Protein AF-A0A965A9Y6-F1 (afdb_monomer_lite)

Sequence (127 aa):
AKCKNKDELRQAIRKELLTHFDKDRWELRRVRLNALGAGYARPGLSQSLALAQKQGAIGITEMLLPFQKKGWIRRDIDLLATIYWFMGQILGRVLIEMGDEPVSQRKWNEISLEGIMAVTFGDTPKK

Radius of gyration: 15.8 Å; chains: 1; bounding box: 45×27×43 Å

Structure (mmCIF, N/CA/C/O backbone):
data_AF-A0A965A9Y6-F1
#
_entry.id   AF-A0A965A9Y6-F1
#
loop_
_atom_site.group_PDB
_atom_site.id
_atom_site.type_symbol
_atom_site.label_atom_id
_atom_site.label_alt_id
_atom_site.label_comp_id
_atom_site.label_asym_id
_atom_site.label_entity_id
_atom_site.label_seq_id
_atom_site.pdbx_PDB_ins_code
_atom_site.Cartn_x
_atom_site.Cartn_y
_atom_site.Cartn_z
_atom_site.occupancy
_atom_site.B_iso_or_equiv
_atom_site.auth_seq_id
_atom_site.auth_comp_id
_atom_site.auth_asym_id
_atom_site.auth_atom_id
_atom_site.pdbx_PDB_model_num
ATOM 1 N N . ALA A 1 1 ? 2.244 9.591 14.057 1.00 54.47 1 ALA A N 1
ATOM 2 C CA . ALA A 1 1 ? 1.365 10.772 13.883 1.00 54.47 1 ALA A CA 1
ATOM 3 C C . ALA A 1 1 ? 0.572 11.036 15.167 1.00 54.47 1 ALA A C 1
ATOM 5 O O . ALA A 1 1 ? 0.167 10.076 15.808 1.00 54.47 1 ALA A O 1
ATOM 6 N N . LYS A 1 2 ? 0.357 12.297 15.571 1.00 73.81 2 LYS A N 1
ATOM 7 C CA . LYS A 1 2 ? -0.471 12.654 16.746 1.00 73.81 2 LYS A CA 1
ATOM 8 C C . LYS A 1 2 ? -1.934 12.895 16.334 1.00 73.81 2 LYS A C 1
ATOM 10 O O . LYS A 1 2 ? -2.446 13.990 16.529 1.00 73.81 2 LYS A O 1
ATOM 15 N N . CYS A 1 3 ? -2.588 11.906 15.725 1.00 90.06 3 CYS A N 1
ATOM 16 C CA . CYS A 1 3 ? -4.026 12.004 15.449 1.00 90.06 3 CYS A CA 1
ATOM 17 C C . CYS A 1 3 ? -4.789 12.006 16.782 1.00 90.06 3 CYS A C 1
ATOM 19 O O . CYS A 1 3 ? -4.597 11.109 17.611 1.00 90.06 3 CYS A O 1
ATOM 21 N N . LYS A 1 4 ? -5.628 13.018 16.998 1.00 92.94 4 LYS A N 1
ATOM 22 C CA . LYS A 1 4 ? -6.412 13.228 18.223 1.00 92.94 4 LYS A CA 1
ATOM 23 C C . LYS A 1 4 ? -7.740 12.477 18.200 1.00 92.94 4 LYS A C 1
ATOM 25 O O . LYS A 1 4 ? -8.255 12.134 19.260 1.00 92.94 4 LYS A O 1
ATOM 30 N N . ASN A 1 5 ? -8.265 12.178 17.014 1.00 95.56 5 ASN A N 1
ATOM 31 C CA . ASN A 1 5 ? -9.503 11.425 16.815 1.00 95.56 5 ASN A CA 1
ATOM 32 C C . ASN A 1 5 ? -9.426 10.520 15.565 1.00 95.56 5 ASN A C 1
ATOM 34 O O . ASN A 1 5 ? -8.453 10.559 14.804 1.00 95.56 5 ASN A O 1
ATOM 38 N N . LYS A 1 6 ? -10.460 9.686 15.372 1.00 96.00 6 LYS A N 1
ATOM 39 C CA . LYS A 1 6 ? -10.559 8.738 14.250 1.00 96.00 6 LYS A CA 1
ATOM 40 C C . LYS A 1 6 ? -10.604 9.449 12.892 1.00 96.00 6 LYS A C 1
ATOM 42 O O . LYS A 1 6 ? -10.000 8.950 11.947 1.00 96.00 6 LYS A O 1
ATOM 47 N N . ASP A 1 7 ? -11.252 10.605 12.789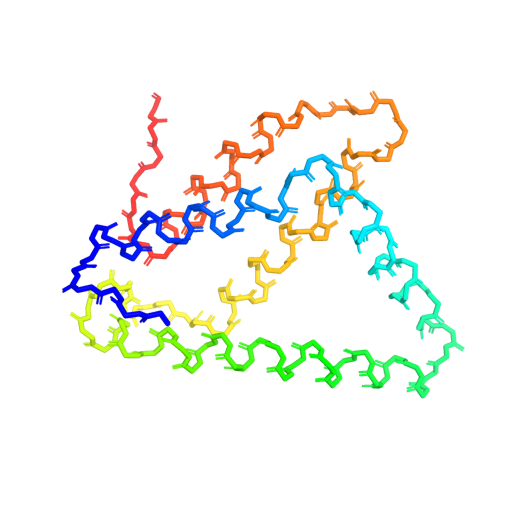 1.00 96.50 7 ASP A N 1
ATOM 48 C CA . ASP A 1 7 ? -11.376 11.332 11.521 1.00 96.50 7 ASP A CA 1
ATOM 49 C C . ASP A 1 7 ? -10.050 11.937 11.065 1.00 96.50 7 ASP A C 1
ATOM 51 O O . ASP A 1 7 ? -9.687 11.814 9.896 1.00 96.50 7 ASP A O 1
ATOM 55 N N . GLU A 1 8 ? -9.259 12.489 11.984 1.00 97.00 8 GLU A N 1
ATOM 56 C CA . GLU A 1 8 ? -7.897 12.942 11.694 1.00 97.00 8 GLU A CA 1
ATOM 57 C C . GLU A 1 8 ? -7.015 11.794 11.190 1.00 97.00 8 GLU A C 1
ATOM 59 O O . GLU A 1 8 ? -6.235 11.979 10.257 1.00 97.00 8 GLU A O 1
ATOM 64 N N . LEU A 1 9 ? -7.150 10.593 11.766 1.00 97.00 9 LEU A N 1
ATOM 65 C CA . LEU A 1 9 ? -6.432 9.409 11.288 1.00 97.00 9 LEU A CA 1
ATOM 66 C C . LEU A 1 9 ? -6.881 9.006 9.879 1.00 97.00 9 LEU A C 1
ATOM 68 O O . LEU A 1 9 ? -6.042 8.718 9.026 1.00 97.00 9 LEU A O 1
ATOM 72 N N . ARG A 1 10 ? -8.192 9.015 9.618 1.00 96.56 10 ARG A N 1
ATOM 73 C CA . ARG A 1 10 ? -8.756 8.732 8.290 1.00 96.56 10 ARG A CA 1
ATOM 74 C C . ARG A 1 10 ? -8.201 9.698 7.247 1.00 96.56 10 ARG A C 1
ATOM 76 O O . ARG A 1 10 ? -7.738 9.257 6.200 1.00 96.56 10 ARG A O 1
ATOM 83 N N . GLN A 1 11 ? -8.189 10.997 7.543 1.00 96.50 11 GLN A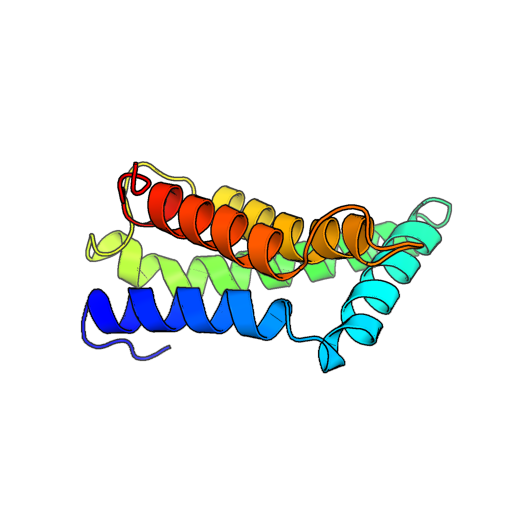 N 1
ATOM 84 C CA . GLN A 1 11 ? -7.631 12.003 6.636 1.00 96.50 11 GLN A CA 1
ATOM 85 C C . GLN A 1 11 ? -6.122 11.837 6.444 1.00 96.50 11 GLN A C 1
ATOM 87 O O . GLN A 1 11 ? -5.640 11.956 5.319 1.00 96.50 11 GLN A O 1
ATOM 92 N N . ALA A 1 12 ? -5.382 11.504 7.505 1.00 96.50 12 ALA A N 1
ATOM 93 C CA . ALA A 1 12 ? -3.949 11.251 7.412 1.00 96.50 12 ALA A CA 1
ATOM 94 C C . ALA A 1 12 ? -3.634 10.066 6.486 1.00 96.50 12 ALA A C 1
ATOM 96 O O . ALA A 1 12 ? -2.802 10.213 5.599 1.00 96.50 12 ALA A O 1
ATOM 97 N N . ILE A 1 13 ? -4.332 8.932 6.624 1.00 96.12 13 ILE A N 1
ATOM 98 C CA . ILE A 1 13 ? -4.123 7.756 5.759 1.00 96.12 13 ILE A CA 1
ATOM 99 C C . ILE A 1 13 ? -4.491 8.062 4.302 1.00 96.12 13 ILE A C 1
ATOM 101 O O . ILE A 1 13 ? -3.742 7.699 3.393 1.00 96.12 13 ILE A O 1
ATOM 105 N N . ARG A 1 14 ? -5.604 8.773 4.063 1.00 96.00 14 ARG A N 1
ATOM 106 C CA . ARG A 1 14 ? -5.989 9.208 2.708 1.00 96.00 14 ARG A CA 1
ATOM 107 C C . ARG A 1 14 ? -4.907 10.080 2.079 1.00 96.00 14 ARG A C 1
ATOM 109 O O . ARG A 1 14 ? -4.507 9.838 0.942 1.00 96.00 14 ARG A O 1
ATOM 116 N N . LYS A 1 15 ? -4.437 11.085 2.823 1.00 96.38 15 LYS A N 1
ATOM 117 C CA . LYS A 1 15 ? -3.389 11.999 2.370 1.00 96.38 15 LYS A CA 1
ATOM 118 C C . LYS A 1 15 ? -2.090 11.253 2.090 1.00 96.38 15 LYS A C 1
ATOM 120 O O . LYS A 1 15 ? -1.491 11.496 1.051 1.00 96.38 15 LYS A O 1
ATOM 125 N N . GLU A 1 16 ? -1.683 10.346 2.972 1.00 95.25 16 GLU A N 1
ATOM 126 C CA . GLU A 1 16 ? -0.452 9.570 2.820 1.00 95.25 16 GLU A CA 1
ATOM 127 C C . GLU A 1 16 ? -0.463 8.747 1.526 1.00 95.25 16 GLU A C 1
ATOM 129 O O . GLU A 1 16 ? 0.472 8.834 0.730 1.00 95.25 16 GLU A O 1
ATOM 134 N N . LEU A 1 17 ? -1.551 8.010 1.262 1.00 94.88 17 LEU A N 1
ATOM 135 C CA . LEU A 1 17 ? -1.672 7.215 0.038 1.00 94.88 17 LEU A CA 1
ATOM 136 C C . LEU A 1 17 ? -1.612 8.094 -1.216 1.00 94.88 17 LEU A C 1
ATOM 138 O O . LEU A 1 17 ? -0.848 7.809 -2.134 1.00 94.88 17 LEU A O 1
ATOM 142 N N . LEU A 1 18 ? -2.395 9.176 -1.243 1.00 95.12 18 LEU A N 1
ATOM 143 C CA . LEU A 1 18 ? -2.421 10.096 -2.380 1.00 95.12 18 LEU A CA 1
ATOM 144 C C . LEU A 1 18 ? -1.067 10.765 -2.609 1.00 95.12 18 LEU A C 1
ATOM 146 O O . LEU A 1 18 ? -0.630 10.844 -3.750 1.00 95.12 18 LEU A O 1
ATOM 150 N N . THR A 1 19 ? -0.365 11.132 -1.536 1.00 95.25 19 THR A N 1
ATOM 151 C CA . THR A 1 19 ? 0.984 11.710 -1.621 1.00 95.25 19 THR A CA 1
ATOM 152 C C . THR A 1 19 ? 1.963 10.724 -2.255 1.00 95.25 19 THR A C 1
ATOM 154 O O . THR A 1 19 ? 2.929 11.120 -2.891 1.00 95.25 19 THR A O 1
ATOM 157 N N . HIS A 1 20 ? 1.763 9.410 -2.113 1.00 93.69 20 HIS A N 1
ATOM 158 C CA . HIS A 1 20 ? 2.561 8.416 -2.836 1.00 93.69 20 HIS A CA 1
ATOM 159 C C . HIS A 1 20 ? 2.188 8.262 -4.312 1.00 93.69 20 HIS A C 1
ATOM 161 O O . HIS A 1 20 ? 3.001 7.731 -5.073 1.00 93.69 20 HIS A O 1
ATOM 167 N N . PHE A 1 21 ? 1.000 8.711 -4.712 1.00 94.69 21 PHE A N 1
ATOM 168 C CA . PHE A 1 21 ? 0.509 8.702 -6.090 1.00 94.69 21 PHE A CA 1
ATOM 169 C C . PHE A 1 21 ? 0.712 10.029 -6.821 1.00 94.69 21 PHE A C 1
ATOM 171 O O . PHE A 1 21 ? 0.378 10.107 -8.005 1.00 94.69 21 PHE A O 1
ATOM 178 N N . ASP A 1 22 ? 1.276 11.045 -6.163 1.00 93.06 22 ASP A N 1
ATOM 179 C CA . ASP A 1 22 ? 1.606 12.304 -6.820 1.00 93.06 22 ASP A CA 1
ATOM 180 C C . ASP A 1 22 ? 2.514 12.060 -8.037 1.00 93.06 22 ASP A C 1
ATOM 182 O O . ASP A 1 22 ? 3.359 11.146 -8.067 1.00 93.06 22 ASP A O 1
ATOM 186 N N . LYS A 1 23 ? 2.274 12.850 -9.089 1.00 86.44 23 LYS A N 1
ATOM 187 C CA . LYS A 1 23 ? 2.918 12.679 -10.399 1.00 86.44 23 LYS A CA 1
ATOM 188 C C . LYS A 1 23 ? 4.425 12.908 -10.331 1.00 86.44 23 LYS A C 1
ATOM 190 O O . LYS A 1 23 ? 5.185 12.162 -10.936 1.00 86.44 23 LYS A O 1
ATOM 195 N N . ASP A 1 24 ? 4.859 13.886 -9.546 1.00 90.00 24 ASP A N 1
ATOM 196 C CA . ASP A 1 24 ? 6.268 14.208 -9.288 1.00 90.00 24 ASP A CA 1
ATOM 197 C C . ASP A 1 24 ? 7.031 13.078 -8.571 1.00 90.00 24 ASP A C 1
ATOM 199 O O . ASP A 1 24 ? 8.259 13.019 -8.619 1.00 90.00 24 ASP A O 1
ATOM 203 N N . ARG A 1 25 ? 6.322 12.121 -7.961 1.00 90.38 25 ARG A N 1
ATOM 204 C CA . ARG A 1 25 ? 6.919 10.945 -7.311 1.00 90.38 25 ARG A CA 1
ATOM 205 C C . ARG A 1 25 ? 7.041 9.718 -8.206 1.00 90.38 25 ARG A C 1
ATOM 207 O O . ARG A 1 25 ? 7.495 8.674 -7.732 1.00 90.38 25 ARG A O 1
ATOM 214 N N . TRP A 1 26 ? 6.677 9.833 -9.480 1.00 90.19 26 TRP A N 1
ATOM 215 C CA . TRP A 1 26 ? 6.860 8.789 -10.490 1.00 90.19 26 TRP A CA 1
ATOM 216 C C . TRP A 1 26 ? 8.282 8.219 -10.489 1.00 90.19 26 TRP A C 1
ATOM 218 O O . TRP A 1 26 ? 8.463 7.007 -10.363 1.00 90.19 26 TRP A O 1
ATOM 228 N N . GLU A 1 27 ? 9.296 9.085 -10.512 1.00 90.19 27 GLU A N 1
ATOM 229 C CA . GLU A 1 27 ? 10.695 8.645 -10.549 1.00 90.19 27 GLU A CA 1
ATOM 230 C C . GLU A 1 27 ? 11.080 7.831 -9.307 1.00 90.19 27 GLU A C 1
ATOM 232 O O . GLU A 1 27 ? 11.742 6.798 -9.411 1.00 90.19 27 GLU A O 1
ATOM 237 N N . LEU A 1 28 ? 10.575 8.198 -8.124 1.00 92.31 28 LEU A N 1
ATOM 238 C CA . LEU A 1 28 ? 10.792 7.408 -6.908 1.00 92.31 28 LEU A CA 1
ATOM 239 C C . LEU A 1 28 ? 10.156 6.015 -7.004 1.00 92.31 28 LEU A C 1
ATOM 241 O O . LEU A 1 28 ? 10.732 5.040 -6.513 1.00 92.31 28 LEU A O 1
ATOM 245 N N . ARG A 1 29 ? 8.978 5.897 -7.631 1.00 93.44 29 ARG A N 1
ATOM 246 C CA . ARG A 1 29 ? 8.327 4.597 -7.854 1.00 93.44 29 ARG A CA 1
ATOM 247 C C . ARG A 1 29 ? 9.121 3.742 -8.849 1.00 93.44 29 ARG A C 1
ATOM 249 O O . ARG A 1 29 ? 9.328 2.557 -8.586 1.00 93.44 29 ARG A O 1
ATOM 256 N N . ARG A 1 30 ? 9.666 4.333 -9.918 1.00 91.69 30 ARG A N 1
ATOM 257 C CA . ARG A 1 30 ? 10.555 3.631 -10.864 1.00 91.69 30 ARG A CA 1
ATOM 258 C C . ARG A 1 30 ? 11.853 3.161 -10.228 1.00 91.69 30 ARG A C 1
ATOM 260 O O . ARG A 1 30 ? 12.278 2.045 -10.502 1.00 91.69 30 ARG A O 1
ATOM 267 N N . VAL A 1 31 ? 12.473 3.972 -9.368 1.00 92.62 31 VAL A N 1
ATOM 268 C CA . VAL A 1 31 ? 13.686 3.571 -8.636 1.00 92.62 31 VAL A CA 1
ATOM 269 C C . VAL A 1 31 ? 13.413 2.322 -7.799 1.00 92.62 31 VAL A C 1
ATOM 271 O O . VAL A 1 31 ? 14.221 1.395 -7.807 1.00 92.62 31 VAL A O 1
ATOM 274 N N . ARG A 1 32 ? 12.252 2.249 -7.135 1.00 92.06 32 ARG A N 1
ATOM 275 C CA . ARG A 1 32 ? 11.836 1.046 -6.396 1.00 92.06 32 ARG A CA 1
ATOM 276 C C . ARG A 1 32 ? 11.656 -0.158 -7.318 1.00 92.06 32 ARG A C 1
ATOM 278 O O . ARG A 1 32 ? 12.177 -1.223 -7.000 1.00 92.06 32 ARG A O 1
ATOM 285 N N . LEU A 1 33 ? 10.975 0.008 -8.455 1.00 92.94 33 LEU A N 1
ATOM 286 C CA . LEU A 1 33 ? 10.821 -1.066 -9.442 1.00 92.94 33 LEU A CA 1
ATOM 287 C C . LEU A 1 33 ? 12.185 -1.560 -9.951 1.00 92.94 33 LEU A C 1
ATOM 289 O O . LEU A 1 33 ? 12.431 -2.763 -9.969 1.00 92.94 33 LEU A O 1
ATOM 293 N N . ASN A 1 34 ? 13.082 -0.643 -10.315 1.00 93.12 34 ASN A N 1
ATOM 294 C CA . ASN A 1 34 ? 14.425 -0.968 -10.787 1.00 93.12 34 ASN A CA 1
ATOM 295 C C . ASN A 1 34 ? 15.229 -1.722 -9.720 1.00 93.12 34 ASN A C 1
ATOM 297 O O . ASN A 1 34 ? 15.833 -2.745 -10.018 1.00 93.12 34 ASN A O 1
ATOM 301 N N . ALA A 1 35 ? 15.197 -1.264 -8.466 1.00 93.31 35 ALA A N 1
ATOM 302 C CA . ALA A 1 35 ? 15.880 -1.940 -7.369 1.00 93.31 35 ALA A CA 1
ATOM 303 C C . ALA A 1 35 ? 15.379 -3.384 -7.193 1.00 93.31 35 ALA A C 1
ATOM 305 O O . ALA A 1 35 ? 16.192 -4.305 -7.120 1.00 93.31 35 ALA A O 1
ATOM 306 N N . LEU A 1 36 ? 14.057 -3.592 -7.196 1.00 92.38 36 LEU A N 1
ATOM 307 C CA . LEU A 1 36 ? 13.456 -4.927 -7.113 1.00 92.38 36 LEU A CA 1
ATOM 308 C C . LEU A 1 36 ? 13.852 -5.809 -8.307 1.00 92.38 36 LEU A C 1
ATOM 310 O O . LEU A 1 36 ? 14.265 -6.950 -8.107 1.00 92.38 36 LEU A O 1
ATOM 314 N N . GLY A 1 37 ? 13.800 -5.271 -9.529 1.00 93.38 37 GLY A N 1
ATOM 315 C CA . GLY A 1 37 ? 14.229 -5.979 -10.738 1.00 93.38 37 GLY A CA 1
ATOM 316 C C . GLY A 1 37 ? 15.712 -6.359 -10.706 1.00 93.38 37 GLY A C 1
ATOM 317 O O . GLY A 1 37 ? 16.068 -7.504 -10.975 1.00 93.38 37 GLY A O 1
ATOM 318 N N . ALA A 1 38 ? 16.584 -5.437 -10.293 1.00 94.44 38 ALA A N 1
ATOM 319 C CA . ALA A 1 38 ? 18.017 -5.683 -10.138 1.00 94.44 38 ALA A CA 1
ATOM 320 C C . ALA A 1 38 ? 18.327 -6.709 -9.035 1.00 94.44 38 ALA A C 1
ATOM 322 O O . ALA A 1 38 ? 19.341 -7.408 -9.109 1.00 94.44 38 ALA A O 1
ATOM 323 N N . GLY A 1 39 ? 17.466 -6.804 -8.019 1.00 94.81 39 GLY A N 1
ATOM 324 C CA . GLY A 1 39 ? 17.571 -7.781 -6.940 1.00 94.81 39 GLY A CA 1
ATOM 325 C C . GLY A 1 39 ? 17.366 -9.228 -7.395 1.00 94.81 39 GLY A C 1
ATOM 326 O O . GLY A 1 39 ? 17.977 -10.117 -6.807 1.00 94.81 39 GLY A O 1
ATOM 327 N N . TYR A 1 40 ? 16.588 -9.475 -8.458 1.00 92.31 40 TYR A N 1
ATOM 328 C CA . TYR A 1 40 ? 16.206 -10.826 -8.903 1.00 92.31 40 TYR A CA 1
ATOM 329 C C . TYR A 1 40 ? 17.405 -11.764 -9.112 1.00 92.31 40 TYR A C 1
ATOM 331 O O . TYR A 1 40 ? 17.427 -12.875 -8.591 1.00 92.31 40 TYR A O 1
ATOM 339 N N . ALA A 1 41 ? 18.434 -11.297 -9.824 1.00 92.50 41 ALA A N 1
ATOM 340 C CA . ALA A 1 41 ? 19.637 -12.082 -10.115 1.00 92.50 41 ALA A CA 1
ATOM 341 C C . ALA A 1 41 ? 20.776 -11.861 -9.097 1.00 92.50 41 ALA A C 1
ATOM 343 O O . ALA A 1 41 ? 21.905 -12.293 -9.324 1.00 92.50 41 ALA A O 1
ATOM 344 N N . ARG A 1 42 ? 20.526 -11.137 -7.995 1.00 96.75 42 ARG A N 1
ATOM 345 C CA . ARG A 1 42 ? 21.558 -10.683 -7.047 1.00 96.75 42 ARG A CA 1
ATOM 346 C C . ARG A 1 42 ? 21.127 -10.977 -5.607 1.00 96.75 42 ARG A C 1
ATOM 348 O O . ARG A 1 42 ? 20.576 -10.092 -4.951 1.00 96.75 42 ARG A O 1
ATOM 355 N N . PRO A 1 43 ? 21.422 -12.177 -5.069 1.00 94.38 43 PRO A N 1
ATOM 356 C CA . PRO A 1 43 ? 20.919 -12.611 -3.763 1.00 94.38 43 PRO A CA 1
ATOM 357 C C . PRO A 1 43 ? 21.222 -11.639 -2.617 1.00 94.38 43 PRO A C 1
ATOM 359 O O . PRO A 1 43 ? 20.331 -11.322 -1.834 1.00 94.38 43 PRO A O 1
ATOM 362 N N . GLY A 1 44 ? 22.446 -11.101 -2.555 1.00 96.25 44 GLY A N 1
ATOM 363 C CA . GLY A 1 44 ? 22.819 -10.118 -1.531 1.00 96.25 44 GLY A CA 1
ATOM 364 C C . GLY A 1 44 ? 21.996 -8.828 -1.612 1.00 96.25 44 GLY A C 1
ATOM 365 O O . GLY A 1 44 ? 21.537 -8.317 -0.594 1.00 96.25 44 GLY A O 1
ATOM 366 N N . LEU A 1 45 ? 21.725 -8.335 -2.826 1.00 94.69 45 LEU A N 1
ATOM 367 C CA . LEU A 1 45 ? 20.857 -7.173 -3.024 1.00 94.69 45 LEU A CA 1
ATOM 368 C C . LEU A 1 45 ? 19.403 -7.501 -2.661 1.00 94.69 45 LEU A C 1
ATOM 370 O O . LEU A 1 45 ? 18.766 -6.719 -1.962 1.00 94.69 45 LEU A O 1
ATOM 374 N N . SER A 1 46 ? 18.893 -8.667 -3.069 1.00 96.19 46 SER A N 1
ATOM 375 C CA . SER A 1 46 ? 17.543 -9.120 -2.710 1.00 96.19 46 SER A CA 1
ATOM 376 C C . SER A 1 46 ? 17.339 -9.184 -1.193 1.00 96.19 46 SER A C 1
ATOM 378 O O . SER A 1 46 ? 16.289 -8.776 -0.702 1.00 96.19 46 SER A O 1
ATOM 380 N N . GLN A 1 47 ? 18.332 -9.666 -0.440 1.00 96.88 47 GLN A N 1
ATOM 381 C CA . GLN A 1 47 ? 18.271 -9.725 1.023 1.00 96.88 47 GLN A CA 1
ATOM 382 C C . GLN A 1 47 ? 18.242 -8.326 1.649 1.00 96.88 47 GLN A C 1
ATOM 384 O O . GLN A 1 47 ? 17.401 -8.062 2.509 1.00 96.88 47 GLN A O 1
ATOM 389 N N . SER A 1 48 ? 19.095 -7.409 1.184 1.00 96.62 48 SER A N 1
ATOM 390 C CA . SER A 1 48 ? 19.094 -6.017 1.653 1.00 96.62 48 SER A CA 1
ATOM 391 C C . SER A 1 48 ? 17.769 -5.308 1.363 1.00 96.62 48 SER A C 1
ATOM 393 O O . SER A 1 48 ? 17.246 -4.598 2.223 1.00 96.62 48 SER A O 1
ATOM 395 N N . LEU A 1 49 ? 17.185 -5.533 0.182 1.00 95.44 49 LEU A N 1
ATOM 396 C CA . LEU A 1 49 ? 15.876 -4.985 -0.182 1.00 95.44 49 LEU A CA 1
ATOM 397 C C . LEU A 1 49 ? 14.758 -5.557 0.696 1.00 95.44 49 LEU A C 1
ATOM 399 O O . LEU A 1 49 ? 13.938 -4.796 1.211 1.00 95.44 49 LEU A O 1
ATOM 403 N N . ALA A 1 50 ? 14.753 -6.874 0.924 1.00 94.69 50 ALA A N 1
ATOM 404 C CA . ALA A 1 50 ? 13.785 -7.526 1.803 1.00 94.69 50 ALA A CA 1
ATOM 405 C C . ALA A 1 50 ? 13.875 -6.996 3.243 1.00 94.69 50 ALA A C 1
ATOM 407 O O . ALA A 1 50 ? 12.849 -6.736 3.874 1.00 94.69 50 ALA A O 1
ATOM 408 N N . LEU A 1 51 ? 15.092 -6.778 3.752 1.00 96.69 51 LEU A N 1
ATOM 409 C CA . LEU A 1 51 ? 15.311 -6.204 5.077 1.00 96.69 51 LEU A CA 1
ATOM 410 C C . LEU A 1 51 ? 14.777 -4.769 5.168 1.00 96.69 51 LEU A C 1
ATOM 412 O O . LEU A 1 51 ? 14.038 -4.460 6.104 1.00 96.69 51 LEU A O 1
ATOM 416 N N . ALA A 1 52 ? 15.098 -3.918 4.191 1.00 94.69 52 ALA A N 1
ATOM 417 C CA . ALA A 1 52 ? 14.628 -2.534 4.158 1.00 94.69 52 ALA A CA 1
ATOM 418 C C . ALA A 1 52 ? 13.094 -2.454 4.097 1.00 94.69 52 ALA A C 1
ATOM 420 O O . ALA A 1 52 ? 12.474 -1.686 4.836 1.00 94.69 52 ALA A O 1
ATOM 421 N N . GLN A 1 53 ? 12.464 -3.291 3.266 1.00 94.00 53 GLN A N 1
ATOM 422 C CA . GLN A 1 53 ? 11.007 -3.341 3.166 1.00 94.00 53 GLN A CA 1
ATOM 423 C C . GLN A 1 53 ? 10.365 -3.837 4.467 1.00 94.00 53 GLN A C 1
ATOM 425 O O . GLN A 1 53 ? 9.400 -3.235 4.941 1.00 94.00 53 GLN A O 1
ATOM 430 N N . LYS A 1 54 ? 10.938 -4.875 5.093 1.00 96.81 54 LYS A N 1
ATOM 431 C CA . LYS A 1 54 ? 10.484 -5.386 6.391 1.00 96.81 54 LYS A CA 1
ATOM 432 C C . LYS A 1 54 ? 10.563 -4.322 7.482 1.00 96.81 54 LYS A C 1
ATOM 434 O O . LYS A 1 54 ? 9.593 -4.138 8.211 1.00 96.81 54 LYS A O 1
ATOM 439 N N . GLN A 1 55 ? 11.685 -3.615 7.58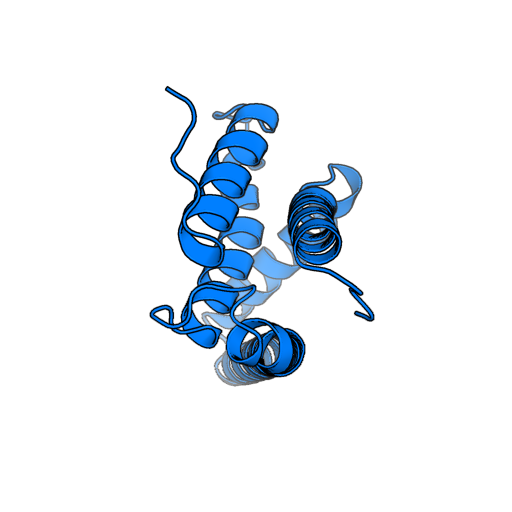7 1.00 97.31 55 GLN A N 1
ATOM 440 C CA . GLN A 1 55 ? 11.872 -2.558 8.584 1.00 97.31 55 GLN A CA 1
ATOM 441 C C . GLN A 1 55 ? 10.862 -1.420 8.395 1.00 97.31 55 GLN A C 1
ATOM 443 O O . GLN A 1 55 ? 10.226 -1.002 9.361 1.00 97.31 55 GLN A O 1
ATOM 448 N N . GLY A 1 56 ? 10.647 -0.976 7.151 1.00 95.06 56 GLY A N 1
ATOM 449 C CA . GLY A 1 56 ? 9.633 0.032 6.843 1.00 95.06 56 GLY A CA 1
ATOM 450 C C . GLY A 1 56 ? 8.218 -0.420 7.217 1.00 95.06 56 GLY A C 1
ATOM 451 O O . GLY A 1 56 ? 7.474 0.332 7.845 1.00 95.06 56 GLY A O 1
ATOM 452 N N . ALA A 1 57 ? 7.851 -1.660 6.880 1.00 97.19 57 ALA A N 1
ATOM 453 C CA . ALA A 1 57 ? 6.524 -2.198 7.172 1.00 97.19 57 ALA A CA 1
ATOM 454 C C . ALA A 1 57 ? 6.274 -2.350 8.682 1.00 97.19 57 ALA A C 1
ATOM 456 O O . ALA A 1 57 ? 5.202 -1.980 9.168 1.00 97.19 57 ALA A O 1
ATOM 457 N N . ILE A 1 58 ? 7.271 -2.833 9.432 1.00 97.94 58 ILE A N 1
ATOM 458 C CA . ILE A 1 58 ? 7.199 -2.950 10.895 1.00 97.94 58 ILE A CA 1
ATOM 459 C C . ILE A 1 58 ? 7.053 -1.568 11.536 1.00 97.94 58 ILE A C 1
ATOM 461 O O . ILE A 1 58 ? 6.132 -1.375 12.324 1.00 97.94 58 ILE A O 1
ATOM 465 N N . GLY A 1 59 ? 7.871 -0.585 11.145 1.00 97.50 59 GLY A N 1
ATOM 466 C CA . GLY A 1 59 ? 7.800 0.760 11.724 1.00 97.50 59 GLY A CA 1
ATOM 467 C C . GLY A 1 59 ? 6.435 1.435 11.527 1.00 97.50 59 GLY A C 1
ATOM 468 O O . GLY A 1 59 ? 5.904 2.062 12.444 1.00 97.50 59 GLY A O 1
ATOM 469 N N . ILE A 1 60 ? 5.811 1.266 10.354 1.00 96.50 60 ILE A N 1
ATOM 470 C CA . ILE A 1 60 ? 4.450 1.774 10.110 1.00 96.50 60 ILE A CA 1
ATOM 471 C C . ILE A 1 60 ? 3.419 0.988 10.933 1.00 96.50 60 ILE A C 1
ATOM 473 O O . ILE A 1 60 ? 2.515 1.582 11.519 1.00 96.50 60 ILE A O 1
ATOM 477 N N . THR A 1 61 ? 3.561 -0.335 11.020 1.00 97.94 61 THR A N 1
ATOM 478 C CA . THR A 1 61 ? 2.669 -1.192 11.817 1.00 97.94 61 THR A CA 1
ATOM 479 C C . THR A 1 61 ? 2.678 -0.786 13.291 1.00 97.94 61 THR A C 1
ATOM 481 O O . THR A 1 61 ? 1.619 -0.573 13.882 1.00 97.94 61 THR A O 1
ATOM 484 N N . GLU A 1 62 ? 3.861 -0.595 13.873 1.00 97.38 62 GLU A N 1
ATOM 485 C CA . GLU A 1 62 ? 4.038 -0.122 15.249 1.00 97.38 62 GLU A CA 1
ATOM 486 C C . GLU A 1 62 ? 3.431 1.269 15.456 1.00 97.38 62 GLU A C 1
ATOM 488 O O . GLU A 1 62 ? 2.780 1.514 16.473 1.00 97.38 62 GLU A O 1
ATOM 493 N N . MET A 1 63 ? 3.567 2.163 14.469 1.00 95.94 63 MET A N 1
ATOM 494 C CA . MET A 1 63 ? 2.934 3.482 14.501 1.00 95.94 63 MET A CA 1
ATOM 495 C C . MET A 1 63 ? 1.400 3.392 14.547 1.00 95.94 63 MET A C 1
ATOM 497 O O . MET A 1 63 ? 0.760 4.226 15.194 1.00 95.94 63 MET A O 1
ATOM 501 N N . LEU A 1 64 ? 0.802 2.415 13.859 1.00 97.06 64 LEU A N 1
ATOM 502 C CA . LEU A 1 64 ? -0.652 2.265 13.755 1.00 97.06 64 LEU A CA 1
ATOM 503 C C . LEU A 1 64 ? -1.280 1.430 14.875 1.00 97.06 64 LEU A C 1
ATOM 505 O O . LEU A 1 64 ? -2.465 1.603 15.178 1.00 97.06 64 LEU A O 1
ATOM 509 N N . LEU A 1 65 ? -0.498 0.575 15.532 1.00 97.19 65 LEU A N 1
ATOM 510 C CA . LEU A 1 65 ? -0.967 -0.312 16.594 1.00 97.19 65 LEU A CA 1
ATOM 511 C C . LEU A 1 65 ? -1.732 0.418 17.723 1.00 97.19 65 LEU A C 1
ATOM 513 O O . LEU A 1 65 ? -2.787 -0.077 18.135 1.00 97.19 65 LEU A O 1
ATOM 517 N N . PRO A 1 66 ? -1.312 1.607 18.211 1.00 96.75 66 PRO A N 1
ATOM 518 C CA . PRO A 1 66 ? -2.086 2.360 19.197 1.00 96.75 66 PRO A CA 1
ATOM 519 C C . PRO A 1 66 ? -3.489 2.742 18.710 1.00 96.75 66 PRO A C 1
ATOM 521 O O . PRO A 1 66 ? -4.432 2.750 19.502 1.00 96.75 66 PRO A O 1
ATOM 524 N N . PHE A 1 67 ? -3.659 3.040 17.419 1.00 97.19 67 PHE A N 1
ATOM 525 C CA . PHE A 1 67 ? -4.963 3.388 16.852 1.00 97.19 67 PHE A CA 1
ATOM 526 C C . PHE A 1 67 ? -5.875 2.166 16.706 1.00 97.19 67 PHE A C 1
ATOM 528 O O . PHE A 1 67 ? -7.079 2.275 16.941 1.00 97.19 67 PHE A O 1
ATOM 535 N N . GLN A 1 68 ? -5.315 0.994 16.395 1.00 97.38 68 GLN A N 1
ATOM 536 C CA . GLN A 1 68 ? -6.068 -0.263 16.395 1.00 97.38 68 GLN A CA 1
ATOM 537 C C . GLN A 1 68 ? -6.509 -0.658 17.812 1.00 97.38 68 GLN A C 1
ATOM 539 O O . GLN A 1 68 ? -7.675 -0.994 18.029 1.00 97.38 68 GLN A O 1
ATOM 544 N N . LYS A 1 69 ? -5.630 -0.512 18.815 1.00 96.56 69 LYS A N 1
ATOM 545 C CA . LYS A 1 69 ? -5.973 -0.738 20.234 1.00 96.56 69 LYS A CA 1
ATOM 546 C C . LYS A 1 69 ? -7.132 0.161 20.691 1.00 96.56 69 LYS A C 1
ATOM 548 O O . LYS A 1 69 ? -8.079 -0.323 21.316 1.00 96.56 69 LYS A O 1
ATOM 553 N N . LYS A 1 70 ? -7.124 1.437 20.284 1.00 95.88 70 LYS A N 1
ATOM 554 C CA . LYS A 1 70 ? -8.227 2.398 20.502 1.00 95.88 70 LYS A CA 1
ATOM 555 C C . LYS A 1 70 ? -9.523 2.066 19.744 1.00 95.88 70 LYS A C 1
ATOM 557 O O . LYS A 1 70 ? -10.528 2.732 19.966 1.00 95.88 70 LYS A O 1
ATOM 562 N N . GLY A 1 71 ? -9.518 1.075 18.850 1.00 96.56 71 GLY A N 1
ATOM 563 C CA . GLY A 1 71 ? -10.670 0.717 18.015 1.00 96.56 71 GLY A CA 1
ATOM 564 C C . GLY A 1 71 ? -10.937 1.698 16.870 1.00 96.56 71 GLY A C 1
ATOM 565 O O . GLY A 1 71 ? -12.023 1.699 16.296 1.00 96.56 71 GLY A O 1
ATOM 566 N N . TRP A 1 72 ? -9.975 2.565 16.540 1.00 97.38 72 TRP A N 1
ATOM 567 C CA . TRP A 1 72 ? -10.116 3.487 15.411 1.00 97.38 72 TRP A CA 1
ATOM 568 C C . TRP A 1 72 ? -9.887 2.773 14.087 1.00 97.38 72 TRP A C 1
ATOM 570 O O . TRP A 1 72 ? -10.604 3.043 13.130 1.00 97.38 72 TRP A O 1
ATOM 580 N N . ILE A 1 73 ? -8.922 1.854 14.062 1.00 98.06 73 ILE A N 1
ATOM 581 C CA . ILE A 1 73 ? -8.720 0.874 12.992 1.00 98.06 73 ILE A CA 1
ATOM 582 C C . ILE A 1 73 ? -9.446 -0.412 13.393 1.00 98.06 73 ILE A C 1
ATOM 584 O O . ILE A 1 73 ? -9.507 -0.746 14.582 1.00 98.06 73 ILE A O 1
ATOM 588 N N . ARG A 1 74 ? -9.992 -1.126 12.408 1.00 97.50 74 ARG A N 1
ATOM 589 C CA . ARG A 1 74 ? -10.604 -2.444 12.593 1.00 97.50 74 ARG A CA 1
ATOM 590 C C . ARG A 1 74 ? -9.682 -3.389 13.369 1.00 97.50 74 ARG A C 1
ATOM 592 O O . ARG A 1 74 ? -8.483 -3.458 13.113 1.00 97.50 74 ARG A O 1
ATOM 599 N N . ARG A 1 75 ? -10.234 -4.101 14.353 1.00 96.44 75 ARG A N 1
ATOM 600 C CA . ARG A 1 75 ? -9.460 -5.000 15.231 1.00 96.44 75 ARG A CA 1
ATOM 601 C C . ARG A 1 75 ? -9.218 -6.378 14.621 1.00 96.44 75 ARG A C 1
ATOM 603 O O . ARG A 1 75 ? -8.334 -7.084 15.082 1.00 96.44 75 ARG A O 1
ATOM 610 N N . ASP A 1 76 ? -10.007 -6.742 13.620 1.00 96.38 76 ASP A N 1
ATOM 611 C CA . ASP A 1 76 ? -10.006 -8.045 12.958 1.00 96.38 76 ASP A CA 1
ATOM 612 C C . ASP A 1 76 ? -9.036 -8.129 11.769 1.00 96.38 76 ASP A C 1
ATOM 614 O O . ASP A 1 76 ? -8.885 -9.196 11.183 1.00 96.38 76 ASP A O 1
ATOM 618 N N . ILE A 1 77 ? -8.365 -7.027 11.415 1.00 97.44 77 ILE A N 1
ATOM 619 C CA . ILE A 1 77 ? -7.353 -7.018 10.353 1.00 97.44 77 ILE A CA 1
ATOM 620 C C . ILE A 1 77 ? -5.948 -7.240 10.915 1.00 97.44 77 ILE A C 1
ATOM 622 O O . ILE A 1 77 ? -5.580 -6.702 11.965 1.00 97.44 77 ILE A O 1
ATOM 626 N N . ASP A 1 78 ? -5.128 -7.955 10.152 1.00 98.06 78 ASP A N 1
ATOM 627 C CA . ASP A 1 78 ? -3.683 -7.990 10.356 1.00 98.06 78 ASP A CA 1
ATOM 628 C C . ASP A 1 78 ? -3.075 -6.680 9.827 1.00 98.06 78 ASP A C 1
ATOM 630 O O . ASP A 1 78 ? -3.099 -6.397 8.622 1.00 98.06 78 ASP A O 1
ATOM 634 N N . LEU A 1 79 ? -2.553 -5.848 10.736 1.00 97.56 79 LEU A N 1
ATOM 635 C CA . LEU A 1 79 ? -1.953 -4.566 10.366 1.00 97.56 79 LEU A CA 1
ATOM 636 C C . LEU A 1 79 ? -0.739 -4.743 9.456 1.00 97.56 79 LEU A C 1
ATOM 638 O O . LEU A 1 79 ? -0.599 -3.985 8.500 1.00 97.56 79 LEU A O 1
ATOM 642 N N . LEU A 1 80 ? 0.121 -5.727 9.718 1.00 98.00 80 LEU A N 1
ATOM 643 C CA . LEU A 1 80 ? 1.339 -5.916 8.939 1.00 98.00 80 LEU A CA 1
ATOM 644 C C . LEU A 1 80 ? 0.993 -6.316 7.503 1.00 98.00 80 LEU A C 1
ATOM 646 O O . LEU A 1 80 ? 1.511 -5.718 6.558 1.00 98.00 80 LEU A O 1
ATOM 650 N N . ALA A 1 81 ? 0.065 -7.260 7.333 1.00 98.12 81 ALA A N 1
ATOM 651 C CA . ALA A 1 81 ? -0.445 -7.641 6.019 1.00 98.12 81 ALA A CA 1
ATOM 652 C C . ALA A 1 81 ? -1.090 -6.446 5.294 1.00 98.12 81 ALA A C 1
ATOM 654 O O . ALA A 1 81 ? -0.817 -6.208 4.116 1.00 98.12 81 ALA A O 1
ATOM 655 N N . THR A 1 82 ? -1.878 -5.641 6.014 1.00 97.88 82 THR A N 1
ATOM 656 C CA . THR A 1 82 ? -2.511 -4.425 5.474 1.00 97.88 82 THR A CA 1
ATOM 657 C C . THR A 1 82 ? -1.469 -3.405 5.001 1.00 97.88 82 THR A C 1
ATOM 659 O O . THR A 1 82 ? -1.639 -2.794 3.946 1.00 97.88 82 THR A O 1
ATOM 662 N N . ILE A 1 83 ? -0.359 -3.243 5.728 1.00 97.81 83 ILE A N 1
ATOM 663 C CA . ILE A 1 83 ? 0.735 -2.346 5.336 1.00 97.81 83 ILE A CA 1
ATOM 664 C C . ILE A 1 83 ? 1.488 -2.856 4.108 1.00 97.81 83 ILE A C 1
ATOM 666 O O . ILE A 1 83 ? 1.774 -2.065 3.208 1.00 97.81 83 ILE A O 1
ATOM 670 N N . TYR A 1 84 ? 1.770 -4.155 4.011 1.00 97.81 84 TYR A N 1
ATOM 671 C CA . TYR A 1 84 ? 2.353 -4.710 2.786 1.00 97.81 84 TYR A CA 1
ATOM 672 C C . TYR A 1 84 ? 1.433 -4.521 1.580 1.00 97.81 84 TYR A C 1
ATOM 674 O O . TYR A 1 84 ? 1.908 -4.174 0.499 1.00 97.81 84 TYR A O 1
ATOM 682 N N . TRP A 1 85 ? 0.122 -4.673 1.764 1.00 97.94 85 TRP A N 1
ATOM 683 C CA . TRP A 1 85 ? -0.845 -4.385 0.714 1.00 97.94 85 TRP A CA 1
ATOM 684 C C . TRP A 1 85 ? -0.859 -2.898 0.323 1.00 97.94 85 TRP A C 1
ATOM 686 O O . TRP A 1 85 ? -0.792 -2.596 -0.869 1.00 97.94 85 TRP A O 1
ATOM 696 N N . PHE A 1 86 ? -0.836 -1.969 1.290 1.00 97.19 86 PHE A N 1
ATOM 697 C CA . PHE A 1 86 ? -0.677 -0.527 1.041 1.00 97.19 86 PHE A CA 1
ATOM 698 C C . PHE A 1 86 ? 0.585 -0.229 0.217 1.00 97.19 86 PHE A C 1
ATOM 700 O O . PHE A 1 86 ? 0.523 0.474 -0.790 1.00 97.19 86 PHE A O 1
ATOM 707 N N . MET A 1 87 ? 1.731 -0.809 0.591 1.00 95.38 87 MET A N 1
ATOM 708 C CA . MET A 1 87 ? 2.975 -0.677 -0.176 1.00 95.38 87 MET A CA 1
ATOM 709 C C . MET A 1 87 ? 2.847 -1.267 -1.586 1.00 95.38 87 MET A C 1
ATOM 711 O O . MET A 1 87 ? 3.353 -0.687 -2.548 1.00 95.38 87 MET A O 1
ATOM 715 N N . GLY A 1 88 ? 2.135 -2.388 -1.716 1.00 95.50 88 GLY A N 1
ATOM 716 C CA . GLY A 1 88 ? 1.818 -3.025 -2.989 1.00 95.50 88 GLY A CA 1
ATOM 717 C C . GLY A 1 88 ? 1.021 -2.118 -3.925 1.00 95.50 88 GLY A C 1
ATOM 718 O O . GLY A 1 88 ? 1.325 -2.080 -5.111 1.00 95.50 88 GLY A O 1
ATOM 719 N N . GLN A 1 89 ? 0.080 -1.317 -3.411 1.00 96.19 89 GLN A N 1
ATOM 720 C CA . GLN A 1 89 ? -0.627 -0.309 -4.217 1.00 96.19 89 GLN A CA 1
ATOM 721 C C . GLN A 1 89 ? 0.347 0.736 -4.793 1.00 96.19 89 GLN A C 1
ATOM 723 O O . GLN A 1 89 ? 0.237 1.133 -5.949 1.00 96.19 89 GLN A O 1
ATOM 728 N N . ILE A 1 90 ? 1.351 1.165 -4.024 1.00 94.31 90 ILE A N 1
ATOM 729 C CA . ILE A 1 90 ? 2.355 2.132 -4.502 1.00 94.31 90 ILE A CA 1
ATOM 730 C C . ILE A 1 90 ? 3.205 1.539 -5.628 1.00 94.31 90 ILE A C 1
ATOM 732 O O . ILE A 1 90 ? 3.513 2.234 -6.592 1.00 94.31 90 ILE A O 1
ATOM 736 N N . LEU A 1 91 ? 3.586 0.266 -5.516 1.00 93.19 91 LEU A N 1
ATOM 737 C CA . LEU A 1 91 ? 4.342 -0.410 -6.568 1.00 93.19 91 LEU A CA 1
ATOM 738 C C . LEU A 1 91 ? 3.468 -0.704 -7.794 1.00 93.19 91 LEU A C 1
ATOM 740 O O . LEU A 1 91 ? 3.887 -0.447 -8.918 1.00 93.19 91 LEU A O 1
ATOM 744 N N . GLY A 1 92 ? 2.243 -1.185 -7.581 1.00 93.06 92 GLY A N 1
ATOM 745 C CA . GLY A 1 92 ? 1.279 -1.491 -8.638 1.00 93.06 92 GLY A CA 1
ATOM 746 C C . GLY A 1 92 ? 0.920 -0.274 -9.486 1.00 93.06 92 GLY A C 1
ATOM 747 O O . GLY A 1 92 ? 0.708 -0.416 -10.687 1.00 93.06 92 GLY A O 1
ATOM 748 N N . ARG A 1 93 ? 0.965 0.931 -8.900 1.00 94.50 93 ARG A N 1
ATOM 749 C CA . ARG A 1 93 ? 0.795 2.195 -9.624 1.00 94.50 93 ARG A CA 1
ATOM 750 C C . ARG A 1 93 ? 1.754 2.328 -10.814 1.00 94.50 93 ARG A C 1
ATOM 752 O O . ARG A 1 93 ? 1.358 2.860 -11.842 1.00 94.50 93 ARG A O 1
ATOM 759 N N . VAL A 1 94 ? 2.965 1.776 -10.726 1.00 93.06 94 VAL A N 1
ATOM 760 C CA . VAL A 1 94 ? 3.929 1.816 -11.836 1.00 93.06 94 VAL A CA 1
ATOM 761 C C . VAL A 1 94 ? 3.390 1.120 -13.087 1.00 93.06 94 VAL A C 1
ATOM 763 O O . VAL A 1 94 ? 3.636 1.592 -14.188 1.00 93.06 94 VAL A O 1
ATOM 766 N N . LEU A 1 95 ? 2.601 0.051 -12.941 1.00 90.38 95 LEU A N 1
ATOM 767 C CA . LEU A 1 95 ? 2.080 -0.721 -14.076 1.00 90.38 95 LEU A CA 1
ATOM 768 C C . LEU A 1 95 ? 1.148 0.091 -14.976 1.00 90.38 95 LEU A C 1
ATOM 770 O O . LEU A 1 95 ? 1.094 -0.161 -16.174 1.00 90.38 95 LEU A O 1
ATOM 774 N N . ILE A 1 96 ? 0.421 1.054 -14.406 1.00 91.56 96 ILE A N 1
ATOM 775 C CA . ILE A 1 96 ? -0.483 1.920 -15.172 1.00 91.56 96 ILE A CA 1
ATOM 776 C C . ILE A 1 96 ? 0.195 3.201 -15.657 1.00 91.56 96 ILE A C 1
ATOM 778 O O . ILE A 1 96 ? -0.387 3.924 -16.447 1.00 91.56 96 ILE A O 1
ATOM 782 N N . GLU A 1 97 ? 1.388 3.507 -15.152 1.00 89.69 97 GLU A N 1
ATOM 783 C CA . GLU A 1 97 ? 2.192 4.668 -15.554 1.00 89.69 97 GLU A CA 1
ATOM 784 C C . GLU A 1 97 ? 3.245 4.284 -16.605 1.00 89.69 97 GLU A C 1
ATOM 786 O O . GLU A 1 97 ? 3.859 5.143 -17.232 1.00 89.69 97 GLU A O 1
ATOM 791 N N . MET A 1 98 ? 3.472 2.984 -16.804 1.00 84.69 98 MET A N 1
ATOM 792 C CA . MET A 1 98 ? 4.318 2.462 -17.868 1.00 84.69 98 MET A CA 1
ATOM 793 C C . MET A 1 98 ? 3.570 2.463 -19.205 1.00 84.69 98 MET A C 1
ATOM 795 O O . MET A 1 98 ? 2.497 1.875 -19.327 1.00 84.69 98 MET A O 1
ATOM 799 N N . GLY A 1 99 ? 4.188 3.052 -20.230 1.00 79.31 99 GLY A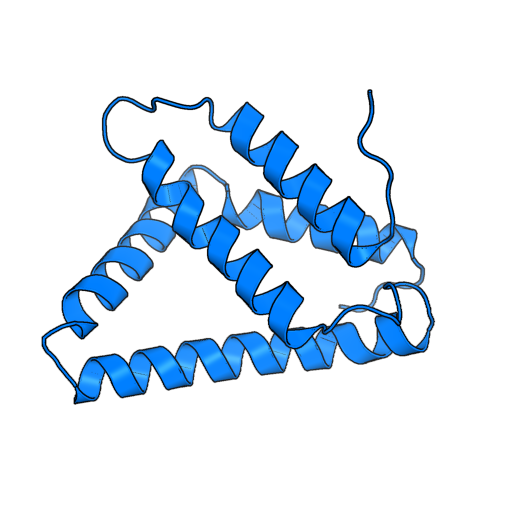 N 1
ATOM 800 C CA . GLY A 1 99 ? 3.641 3.074 -21.588 1.00 79.31 99 GLY A CA 1
ATOM 801 C C . GLY A 1 99 ? 2.479 4.055 -21.731 1.00 79.31 99 GLY A C 1
ATOM 802 O O . GLY A 1 99 ? 2.532 5.158 -21.195 1.00 79.31 99 GLY A O 1
ATOM 803 N N . ASP A 1 100 ? 1.432 3.647 -22.445 1.00 80.50 100 ASP A N 1
ATOM 804 C CA . ASP A 1 100 ? 0.354 4.535 -22.911 1.00 80.50 100 ASP A CA 1
ATOM 805 C C . ASP A 1 100 ? -0.741 4.826 -21.861 1.00 80.50 100 ASP A C 1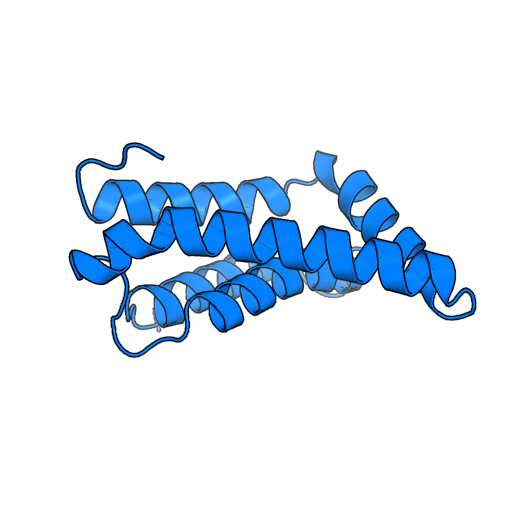
ATOM 807 O O . ASP A 1 100 ? -1.860 5.192 -22.210 1.00 80.50 100 ASP A O 1
ATOM 811 N N . GLU A 1 101 ? -0.447 4.640 -20.572 1.00 82.31 101 GLU A N 1
ATOM 812 C CA . GLU A 1 101 ? -1.382 4.843 -19.454 1.00 82.31 101 GLU A CA 1
ATOM 813 C C . GLU A 1 101 ? -2.764 4.167 -19.644 1.00 82.31 101 GLU A C 1
ATOM 815 O O . GLU A 1 101 ? -3.799 4.840 -19.695 1.00 82.31 101 GLU A O 1
ATOM 820 N N . PRO A 1 102 ? -2.838 2.820 -19.699 1.00 81.75 102 PRO A N 1
ATOM 821 C CA . PRO A 1 102 ? -4.076 2.099 -20.029 1.00 81.75 102 PRO A CA 1
ATOM 822 C C . PRO A 1 102 ? -5.206 2.298 -19.004 1.00 81.75 102 PRO A C 1
ATOM 824 O O . PRO A 1 102 ? -6.367 1.977 -19.267 1.00 81.75 102 PRO A O 1
ATOM 827 N N . VAL A 1 103 ? -4.882 2.817 -17.817 1.00 88.25 103 VAL A N 1
ATOM 828 C CA . VAL A 1 103 ? -5.832 3.133 -16.753 1.00 88.25 103 VAL A CA 1
ATOM 829 C C . VAL A 1 103 ? -5.622 4.573 -16.316 1.00 88.25 103 VAL A C 1
ATOM 831 O O . VAL A 1 103 ? -4.515 4.987 -15.989 1.00 88.25 103 VAL A O 1
ATOM 834 N N . SER A 1 104 ? -6.719 5.323 -16.209 1.00 91.69 104 SER A N 1
ATOM 835 C CA . SER A 1 104 ? -6.681 6.668 -15.642 1.00 91.69 104 SER A CA 1
ATOM 836 C C . SER A 1 104 ? -6.080 6.659 -14.233 1.00 91.69 104 SER A C 1
ATOM 838 O O . SER A 1 104 ? -6.616 6.033 -13.316 1.00 91.69 104 SER A O 1
ATOM 840 N N . GLN A 1 105 ? -5.034 7.459 -14.035 1.00 91.38 105 GLN A N 1
ATOM 841 C CA . GLN A 1 105 ? -4.423 7.728 -12.731 1.00 91.38 105 GLN A CA 1
ATOM 842 C C . GLN A 1 105 ? -5.439 8.141 -11.652 1.00 91.38 105 GLN A C 1
ATOM 844 O O . GLN A 1 105 ? -5.297 7.777 -10.484 1.00 91.38 105 GLN A O 1
ATOM 849 N N . ARG A 1 106 ? -6.496 8.871 -12.038 1.00 93.25 106 ARG A N 1
ATOM 850 C CA . ARG A 1 106 ? -7.587 9.242 -11.127 1.00 93.25 106 ARG A CA 1
ATOM 851 C C . ARG A 1 106 ? -8.370 8.013 -10.670 1.00 93.25 106 ARG A C 1
ATOM 853 O O . ARG A 1 106 ? -8.576 7.853 -9.474 1.00 93.25 106 ARG A O 1
ATOM 860 N N . LYS A 1 107 ? -8.748 7.132 -11.602 1.00 94.62 107 LYS A N 1
ATOM 861 C CA . LYS A 1 107 ? -9.481 5.896 -11.283 1.00 94.62 107 LYS A CA 1
ATOM 862 C C . LYS A 1 107 ? -8.661 4.971 -10.382 1.00 94.62 107 LYS A C 1
ATOM 864 O O . LYS A 1 107 ? -9.217 4.376 -9.467 1.00 94.62 107 LYS A O 1
ATOM 869 N N . TRP A 1 108 ? -7.344 4.899 -10.593 1.00 95.38 108 TRP A N 1
ATOM 870 C CA . TRP A 1 108 ? -6.439 4.202 -9.673 1.00 95.38 108 TRP A CA 1
ATOM 871 C C . TRP A 1 108 ? -6.485 4.802 -8.265 1.00 95.38 108 TRP A C 1
ATOM 873 O O . TRP A 1 108 ? -6.651 4.078 -7.290 1.00 95.38 108 TRP A O 1
ATOM 883 N N . ASN A 1 109 ? -6.376 6.129 -8.146 1.00 95.69 109 ASN A N 1
ATOM 884 C CA . ASN A 1 109 ? -6.446 6.791 -6.842 1.00 95.69 109 ASN A CA 1
ATOM 885 C C . ASN A 1 109 ? -7.770 6.491 -6.128 1.00 95.69 109 ASN A C 1
ATOM 887 O O . ASN A 1 109 ? -7.755 6.196 -4.936 1.00 95.69 109 ASN A O 1
ATOM 891 N N . GLU A 1 110 ? -8.889 6.567 -6.851 1.00 95.38 110 GLU A N 1
ATOM 892 C CA . GLU A 1 110 ? -10.235 6.305 -6.332 1.00 95.38 110 GLU A CA 1
ATOM 893 C C . GLU A 1 110 ? -10.354 4.870 -5.799 1.00 95.38 110 GLU A C 1
ATOM 895 O O . GLU A 1 110 ? -10.604 4.694 -4.606 1.00 95.38 110 GLU A O 1
ATOM 900 N N . ILE A 1 111 ? -10.075 3.854 -6.627 1.00 95.75 111 ILE A N 1
ATOM 901 C CA . ILE A 1 111 ? -10.218 2.442 -6.230 1.00 95.75 111 ILE A CA 1
ATOM 902 C C . ILE A 1 111 ? -9.248 2.058 -5.100 1.00 95.75 111 ILE A C 1
ATOM 904 O O . ILE A 1 111 ? -9.639 1.375 -4.151 1.00 95.75 111 ILE A O 1
ATOM 908 N N . SER A 1 112 ? -7.994 2.527 -5.148 1.00 96.62 112 SER A N 1
ATOM 909 C CA . SER A 1 112 ? -7.004 2.238 -4.106 1.00 96.62 112 SER A CA 1
ATOM 910 C C . SER A 1 112 ? -7.387 2.886 -2.776 1.00 96.62 112 SER A C 1
ATOM 912 O O . SER A 1 112 ? -7.247 2.257 -1.726 1.00 96.62 112 SER A O 1
ATOM 914 N N . LEU A 1 113 ? -7.894 4.124 -2.797 1.00 96.25 113 LEU A N 1
ATOM 915 C CA . LEU A 1 113 ? -8.384 4.785 -1.589 1.00 96.25 113 LEU A CA 1
ATOM 916 C C . LEU A 1 113 ? -9.605 4.073 -1.020 1.00 96.25 113 LEU A C 1
ATOM 918 O O . LEU A 1 113 ? -9.635 3.816 0.179 1.00 96.25 113 LEU A O 1
ATOM 922 N N . GLU A 1 114 ? -10.602 3.760 -1.844 1.00 96.00 114 GLU A N 1
ATOM 923 C CA . GLU A 1 114 ? -11.801 3.053 -1.391 1.00 96.00 114 GLU A CA 1
ATOM 924 C C . GLU A 1 114 ? -11.452 1.716 -0.749 1.00 96.00 114 GLU A C 1
ATOM 926 O O . GLU A 1 114 ? -11.895 1.446 0.366 1.00 96.00 114 GLU A O 1
ATOM 931 N N . GLY A 1 115 ? -10.576 0.934 -1.385 1.00 96.44 115 GLY A N 1
ATOM 932 C CA . GLY A 1 115 ? -10.081 -0.314 -0.822 1.00 96.44 115 GLY A CA 1
ATOM 933 C C . GLY A 1 115 ? -9.401 -0.103 0.530 1.00 96.44 115 GLY A C 1
ATOM 934 O O . GLY A 1 115 ? -9.747 -0.774 1.505 1.00 96.44 115 GLY A O 1
ATOM 935 N N . ILE A 1 116 ? -8.435 0.819 0.613 1.00 96.62 116 ILE A N 1
ATOM 936 C CA . ILE A 1 116 ? -7.690 1.068 1.857 1.00 96.62 116 ILE A CA 1
ATOM 937 C C . ILE A 1 116 ? -8.633 1.505 2.974 1.00 96.62 116 ILE A C 1
ATOM 939 O O . ILE A 1 116 ? -8.507 1.028 4.104 1.00 96.62 116 ILE A O 1
ATOM 943 N N . MET A 1 117 ? -9.607 2.359 2.670 1.00 96.81 117 MET A N 1
ATOM 944 C CA . MET A 1 117 ? -10.581 2.822 3.651 1.00 96.81 117 MET A CA 1
ATOM 945 C C . MET A 1 117 ? -11.539 1.704 4.084 1.00 96.81 117 MET A C 1
ATOM 947 O O . MET A 1 117 ? -11.791 1.550 5.281 1.00 96.81 117 MET A O 1
ATOM 951 N N . ALA A 1 118 ? -12.009 0.877 3.150 1.00 96.25 118 ALA A N 1
ATOM 952 C CA . ALA A 1 118 ? -12.886 -0.255 3.432 1.00 96.25 118 ALA A CA 1
ATOM 953 C C . ALA A 1 118 ? -12.202 -1.316 4.307 1.00 96.25 118 ALA A C 1
ATOM 955 O O . ALA A 1 118 ? -12.736 -1.727 5.341 1.00 96.25 118 ALA A O 1
ATOM 956 N N . VAL A 1 119 ? -10.980 -1.718 3.953 1.00 96.31 119 VAL A N 1
ATOM 957 C CA . VAL A 1 119 ? -10.213 -2.706 4.725 1.00 96.31 119 VAL A CA 1
ATOM 958 C C . VAL A 1 119 ? -9.842 -2.148 6.099 1.00 96.31 119 VAL A C 1
ATOM 960 O O . VAL A 1 119 ? -10.088 -2.803 7.108 1.00 96.31 119 VAL A O 1
ATOM 963 N N . THR A 1 120 ? -9.318 -0.921 6.166 1.00 96.81 120 THR A N 1
ATOM 964 C CA . THR A 1 120 ? -8.781 -0.350 7.415 1.00 96.81 120 THR A CA 1
ATOM 965 C C . THR A 1 120 ? -9.880 0.051 8.402 1.00 96.81 120 THR A C 1
ATOM 967 O O . THR A 1 120 ? -9.739 -0.134 9.614 1.00 96.81 120 THR A O 1
ATOM 970 N N . PHE A 1 121 ? -10.986 0.614 7.910 1.00 96.56 121 PHE A N 1
ATOM 971 C CA . PHE A 1 121 ? -12.010 1.242 8.751 1.00 96.56 121 PHE A CA 1
ATOM 972 C C . PHE A 1 121 ? -13.390 0.589 8.670 1.00 96.56 121 PHE A C 1
ATOM 974 O O . PHE A 1 121 ? -14.229 0.901 9.516 1.00 96.56 121 PHE A O 1
ATOM 981 N N . GLY A 1 122 ? -13.611 -0.325 7.721 1.00 93.56 122 GLY A N 1
ATOM 982 C CA . GLY A 1 122 ? -14.915 -0.951 7.488 1.00 93.56 122 GLY A CA 1
ATOM 983 C C . GLY A 1 122 ? -15.863 -0.094 6.652 1.00 93.56 122 GLY A C 1
ATOM 984 O O . GLY A 1 122 ? -17.072 -0.296 6.711 1.00 93.56 122 GLY A O 1
ATOM 985 N N . ASP A 1 123 ? -15.335 0.881 5.909 1.00 88.81 123 ASP A N 1
ATOM 986 C CA . ASP A 1 123 ? -16.139 1.710 5.017 1.00 88.81 123 ASP A CA 1
ATOM 987 C C . ASP A 1 123 ? -16.795 0.843 3.934 1.00 88.81 123 ASP A C 1
ATOM 989 O O . ASP A 1 123 ? -16.168 -0.040 3.350 1.00 88.81 123 ASP A O 1
ATOM 993 N N . THR A 1 124 ? -18.061 1.113 3.639 1.00 81.69 124 THR A N 1
ATOM 994 C CA . THR A 1 124 ? -18.733 0.524 2.481 1.00 81.69 124 THR A CA 1
ATOM 995 C C . THR A 1 124 ? -18.384 1.339 1.234 1.00 81.69 124 THR A C 1
ATOM 997 O O . THR A 1 124 ? -18.472 2.572 1.286 1.00 81.69 124 THR A O 1
ATOM 1000 N N . PRO A 1 125 ? -17.982 0.697 0.117 1.00 69.56 125 PRO A N 1
ATOM 1001 C CA . PRO A 1 125 ? -1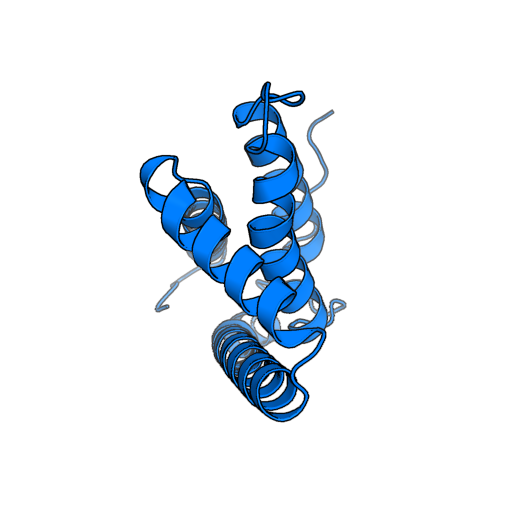7.798 1.395 -1.149 1.00 69.56 125 PRO A CA 1
ATOM 1002 C C . PRO A 1 125 ? -19.069 2.165 -1.506 1.00 69.56 125 PRO A C 1
ATOM 1004 O O . PRO A 1 125 ? -20.182 1.661 -1.314 1.00 69.56 125 PRO A O 1
ATOM 1007 N N . LYS A 1 126 ? -18.914 3.397 -1.993 1.00 65.94 126 LYS A N 1
ATOM 1008 C CA . LYS A 1 126 ? -20.063 4.160 -2.480 1.00 65.94 126 LYS A CA 1
ATOM 1009 C C . LYS A 1 126 ? -20.555 3.468 -3.755 1.00 65.94 126 LYS A C 1
ATOM 1011 O O . LYS A 1 126 ? -19.757 3.240 -4.656 1.00 65.94 126 LYS A O 1
ATOM 1016 N N . LYS A 1 127 ? -21.830 3.070 -3.765 1.00 55.47 127 LYS A N 1
ATOM 1017 C CA . LYS A 1 127 ? -22.493 2.520 -4.955 1.00 55.47 127 LYS A CA 1
ATOM 1018 C C . LYS A 1 127 ? -22.525 3.540 -6.085 1.00 55.47 127 LYS A C 1
ATOM 1020 O O . LYS A 1 127 ? -22.683 4.740 -5.764 1.00 55.47 127 LYS A O 1
#

Foldseek 3Di:
DPDPDLVSVLVVVLCVLVVLLDPVCLVVLVVLVVLCVVCPVPVVSVVVNVVVVLVVLVVVLVVCVVCLVVVSWPVPDDSSVLSVVSVVLSNVSNVLVPDPNPDDSVVSSLVSSQVSCCNTHVDDPDD

pLDDT: mean 93.18, std 7.15, range [54.47, 98.12]

Secondary structure (DSSP, 8-state):
----SHHHHHHHHHHHHHHHH-GGGHHHHHHHHHHHHHHTT-HHHHHHHHHHHHHHHHHHHHHHHHHHHTTSS-SSS-HHHHHHHHHHHHHHHHHHHSSS-SS-HHHHHHHHHHHHHHHHH-PPPP-